Protein AF-A0A537V562-F1 (afdb_monomer)

Secondary structure (DSSP, 8-state):
------------------------EEEEEEEE-SS-EEEEEEEGGGB-SSSGGGB--SS-EEEEEEE--STTTTTPPPEEEEEEE-TTSSEEEEE-TTTTPPPEEEETT-EEE-S-SSSSTTEEE--TT--

Foldseek 3Di:
DDDDDDDDPPPPPPPDPPPPPPFDWDWFKWKDDPFAIKIKIFGCVQAQDAADVRGDQQDWGWIWMDTHPDPVRPPPDTQIWTWHADPVRQWIWTHSPVVVDHTKTAGQQWAFTAPDPVGSHRITMHHTRPD

Sequence (131 aa):
MRAIISAATLCAFVATPATAADEAMTRVFACKGDDAAMEVYIPQSVVQGLGVGNVKLDRPVIGAYTLDLTDAGKGKGLEPVRVSLSGDKKFVIVDQYTRKLPATRIPVGGGTVNFDNRFGTNAKCGAFNQE

Mean predicted aligned error: 9.48 Å

Solvent-accessible surface area (backbone atoms only — not comparable to full-atom values): 7637 Å² total; per-residue (Å²): 141,82,86,84,80,82,79,80,81,79,81,78,79,79,77,71,78,80,68,76,68,91,66,60,67,37,68,36,35,53,29,44,24,91,87,22,34,34,39,37,30,35,47,38,92,39,48,78,53,68,38,75,91,28,47,72,28,92,53,73,40,76,22,36,34,44,80,32,75,46,83,91,34,62,89,62,80,68,43,64,25,39,35,27,47,41,97,84,63,53,28,39,36,42,29,38,68,86,74,73,51,76,61,29,68,44,41,40,81,26,45,72,37,54,72,40,98,89,50,35,42,72,14,42,29,48,35,37,41,74,125

pLDDT: mean 84.22, std 16.57, range [37.19, 97.75]

Radius of gyration: 21.37 Å; Cα contacts (8 Å, |Δi|>4): 263; chains: 1; bounding box: 35×86×34 Å

Structure (mmCIF, N/CA/C/O backbone):
data_AF-A0A537V562-F1
#
_entry.id   AF-A0A537V562-F1
#
loop_
_atom_site.group_PDB
_atom_site.id
_atom_site.type_symbol
_atom_site.label_atom_id
_atom_site.label_alt_id
_atom_site.label_comp_id
_atom_site.label_asym_id
_atom_site.label_entity_id
_atom_site.label_seq_id
_atom_site.pdbx_PDB_ins_code
_atom_site.Cartn_x
_atom_site.Cartn_y
_atom_site.Cartn_z
_atom_site.occupancy
_atom_site.B_iso_or_equiv
_atom_site.auth_seq_id
_atom_site.auth_comp_id
_atom_site.auth_asym_id
_atom_site.auth_atom_id
_atom_site.pdbx_PDB_model_num
ATOM 1 N N . MET A 1 1 ? -4.331 74.708 2.315 1.00 37.19 1 MET A N 1
ATOM 2 C CA . MET A 1 1 ? -5.190 73.719 3.017 1.00 37.19 1 MET A CA 1
ATOM 3 C C . MET A 1 1 ? -5.964 72.961 1.946 1.00 37.19 1 MET A C 1
ATOM 5 O O . MET A 1 1 ? -6.571 73.638 1.141 1.00 37.19 1 MET A O 1
ATOM 9 N N . ARG A 1 2 ? -5.974 71.637 1.780 1.00 38.81 2 ARG A N 1
ATOM 10 C CA . ARG A 1 2 ? -5.462 70.456 2.496 1.00 38.81 2 ARG A CA 1
ATOM 11 C C . ARG A 1 2 ? -5.121 69.420 1.404 1.00 38.81 2 ARG A C 1
ATOM 13 O O . ARG A 1 2 ? -5.948 69.218 0.523 1.00 38.81 2 ARG A O 1
ATOM 20 N N . ALA A 1 3 ? -3.952 68.783 1.448 1.00 40.50 3 ALA A N 1
ATOM 21 C CA . ALA A 1 3 ? -3.658 67.619 0.608 1.00 40.50 3 ALA A CA 1
ATOM 22 C C . ALA A 1 3 ? -4.000 66.356 1.410 1.00 40.50 3 ALA A C 1
ATOM 24 O O . ALA A 1 3 ? -3.486 66.174 2.512 1.00 40.50 3 ALA A O 1
ATOM 25 N N . ILE A 1 4 ? -4.913 65.530 0.897 1.00 50.31 4 ILE A N 1
ATOM 26 C CA . ILE A 1 4 ? -5.283 64.247 1.503 1.00 50.31 4 ILE A CA 1
ATOM 27 C C . ILE A 1 4 ? -4.340 63.201 0.910 1.00 50.31 4 ILE A C 1
ATOM 29 O O . ILE A 1 4 ? -4.433 62.878 -0.271 1.00 50.31 4 ILE A O 1
ATOM 33 N N . ILE A 1 5 ? -3.398 62.715 1.716 1.00 47.84 5 ILE A N 1
ATOM 34 C CA . ILE A 1 5 ? -2.499 61.621 1.341 1.00 47.84 5 ILE A CA 1
ATOM 35 C C . ILE A 1 5 ? -3.197 60.320 1.742 1.00 47.84 5 ILE A C 1
ATOM 37 O O . ILE A 1 5 ? -3.257 59.976 2.921 1.00 47.84 5 ILE A O 1
ATOM 41 N N . SER A 1 6 ? -3.761 59.612 0.764 1.00 51.41 6 SER A N 1
ATOM 42 C CA . SER A 1 6 ? -4.277 58.255 0.953 1.00 51.41 6 SER A CA 1
ATOM 43 C C . SER A 1 6 ? -3.105 57.280 1.037 1.00 51.41 6 SER A C 1
ATOM 45 O O . SER A 1 6 ? -2.494 56.937 0.028 1.00 51.41 6 SER A O 1
ATOM 47 N N . ALA A 1 7 ? -2.781 56.839 2.251 1.00 52.22 7 ALA A N 1
ATOM 48 C CA . ALA A 1 7 ? -1.835 55.756 2.479 1.00 52.22 7 ALA A CA 1
ATOM 49 C C . ALA A 1 7 ? -2.495 54.421 2.096 1.00 52.22 7 ALA A C 1
ATOM 51 O O . ALA A 1 7 ? -3.339 53.902 2.823 1.00 52.22 7 ALA A O 1
ATOM 52 N N . ALA A 1 8 ? -2.133 53.876 0.935 1.00 56.44 8 ALA A N 1
ATOM 53 C CA . ALA A 1 8 ? -2.490 52.516 0.557 1.00 56.44 8 ALA A CA 1
ATOM 54 C C . ALA A 1 8 ? -1.615 51.536 1.355 1.00 56.44 8 ALA A C 1
ATOM 56 O O . ALA A 1 8 ? -0.438 51.343 1.054 1.00 56.44 8 ALA A O 1
ATOM 57 N N . THR A 1 9 ? -2.177 50.950 2.411 1.00 58.59 9 THR A N 1
ATOM 58 C CA . THR A 1 9 ? -1.536 49.885 3.188 1.00 58.59 9 THR A CA 1
ATOM 59 C C . THR A 1 9 ? -1.456 48.623 2.331 1.00 58.59 9 THR A C 1
ATOM 61 O O . THR A 1 9 ? -2.450 47.937 2.107 1.00 58.59 9 THR A O 1
ATOM 64 N N . LEU A 1 10 ? -0.261 48.333 1.820 1.00 52.28 10 LEU A N 1
ATOM 65 C CA . LEU A 1 10 ? 0.034 47.125 1.061 1.00 52.28 10 LEU A CA 1
ATOM 66 C C . LEU A 1 10 ? 0.113 45.938 2.039 1.00 52.28 10 LEU A C 1
ATOM 68 O O . LEU A 1 10 ? 1.127 45.737 2.705 1.00 52.28 10 LEU A O 1
ATOM 72 N N . CYS A 1 11 ? -0.966 45.161 2.166 1.00 49.03 11 CYS A N 1
ATOM 73 C CA . CYS A 1 11 ? -0.938 43.876 2.866 1.00 49.03 11 CYS A CA 1
ATOM 74 C C . CYS A 1 11 ? -0.094 42.883 2.058 1.00 49.03 11 CYS A C 1
ATOM 76 O O . CYS A 1 11 ? -0.594 42.199 1.166 1.00 49.03 11 CYS A O 1
ATOM 78 N N . ALA A 1 12 ? 1.200 42.808 2.363 1.00 52.75 12 ALA A N 1
ATOM 79 C CA . ALA A 1 12 ? 2.056 41.733 1.890 1.00 52.75 12 ALA A CA 1
ATOM 80 C C . ALA A 1 12 ? 1.647 40.432 2.602 1.00 52.75 12 ALA A C 1
ATOM 82 O O . ALA A 1 12 ? 2.059 40.165 3.730 1.00 52.75 12 ALA A O 1
ATOM 83 N N . PHE A 1 13 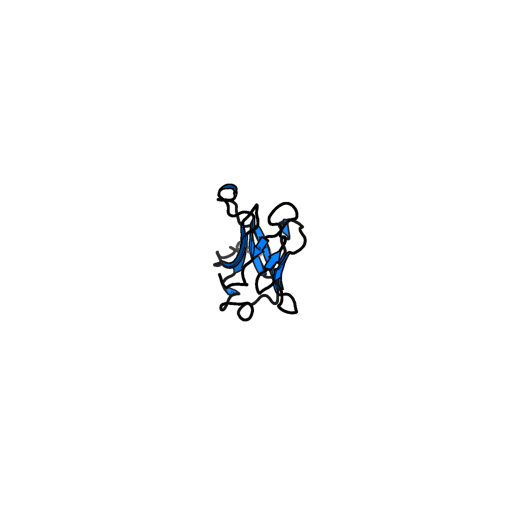? 0.809 39.626 1.948 1.00 52.72 13 PHE A N 1
ATOM 84 C CA . PHE A 1 13 ? 0.629 38.225 2.313 1.00 52.72 13 PHE A CA 1
ATOM 85 C C . PHE A 1 13 ? 1.946 37.498 2.036 1.00 52.72 13 PHE A C 1
ATOM 87 O O . PHE A 1 13 ? 2.240 37.115 0.905 1.00 52.72 13 PHE A O 1
ATOM 94 N N . VAL A 1 14 ? 2.762 37.328 3.074 1.00 51.31 14 VAL A N 1
ATOM 95 C CA . VAL A 1 14 ? 3.859 36.359 3.070 1.00 51.31 14 VAL A CA 1
ATOM 96 C C . VAL A 1 14 ? 3.239 34.965 3.034 1.00 51.31 14 VAL A C 1
ATOM 98 O O . VAL A 1 14 ? 2.891 34.390 4.061 1.00 51.31 14 VAL A O 1
ATOM 101 N N . ALA A 1 15 ? 3.049 34.440 1.825 1.00 56.44 15 ALA A N 1
ATOM 102 C CA . ALA A 1 15 ? 2.791 33.027 1.615 1.00 56.44 15 ALA A CA 1
ATOM 103 C C . ALA A 1 15 ? 4.076 32.278 1.984 1.00 56.44 15 ALA A C 1
ATOM 105 O O . ALA A 1 15 ? 5.019 32.212 1.195 1.00 56.44 15 ALA A O 1
ATOM 106 N N . THR A 1 16 ? 4.153 31.765 3.210 1.00 48.44 16 THR A N 1
ATOM 107 C CA . THR A 1 16 ? 5.189 30.795 3.544 1.00 48.44 16 THR A CA 1
ATOM 108 C C . THR A 1 16 ? 4.941 29.552 2.688 1.00 48.44 16 THR A C 1
ATOM 110 O O . THR A 1 16 ? 3.811 29.053 2.655 1.00 48.44 16 THR A O 1
ATOM 113 N N . PRO A 1 17 ? 5.946 29.042 1.954 1.00 48.91 17 PRO A N 1
ATOM 114 C CA . PRO A 1 17 ? 5.812 27.735 1.341 1.00 48.91 17 PRO A CA 1
ATOM 115 C C . PRO A 1 17 ? 5.528 26.751 2.474 1.00 48.91 17 PRO A C 1
ATOM 117 O O . PRO A 1 17 ? 6.260 26.710 3.463 1.00 48.91 17 PRO A O 1
ATOM 120 N N . ALA A 1 18 ? 4.436 25.997 2.354 1.00 45.44 18 ALA A N 1
ATOM 121 C CA . ALA A 1 18 ? 4.200 24.852 3.209 1.00 45.44 18 ALA A CA 1
ATOM 122 C C . ALA A 1 18 ? 5.320 23.858 2.901 1.00 45.44 18 ALA A C 1
ATOM 124 O O . ALA A 1 18 ? 5.231 23.075 1.958 1.00 45.44 18 ALA A O 1
ATOM 125 N N . THR A 1 19 ? 6.419 23.940 3.647 1.00 45.47 19 THR A N 1
ATOM 126 C CA . THR A 1 19 ? 7.355 22.834 3.739 1.00 45.47 19 THR A CA 1
ATOM 127 C C . THR A 1 19 ? 6.510 21.692 4.275 1.00 45.47 19 THR A C 1
ATOM 129 O O . THR A 1 19 ? 6.083 21.743 5.431 1.00 45.47 19 THR A O 1
ATOM 132 N N . ALA A 1 20 ? 6.179 20.716 3.427 1.00 50.91 20 ALA A N 1
ATOM 133 C CA . ALA A 1 20 ? 5.822 19.405 3.932 1.00 50.91 20 ALA A CA 1
ATOM 134 C C . ALA A 1 20 ? 6.969 19.062 4.879 1.00 50.91 20 ALA A C 1
ATOM 136 O O . ALA A 1 20 ? 8.112 18.955 4.437 1.00 50.91 20 ALA A O 1
ATOM 137 N N . ALA A 1 21 ? 6.709 19.095 6.187 1.00 53.59 21 ALA A N 1
ATOM 138 C CA . ALA A 1 21 ? 7.687 18.617 7.141 1.00 53.59 21 ALA A CA 1
ATOM 139 C C . ALA A 1 21 ? 8.084 17.221 6.654 1.00 53.59 21 ALA A C 1
ATOM 141 O O . ALA A 1 21 ? 7.198 16.490 6.204 1.00 53.59 21 ALA A O 1
ATOM 142 N N . ASP A 1 22 ? 9.377 16.887 6.676 1.00 67.69 22 ASP A N 1
ATOM 143 C CA . ASP A 1 22 ? 9.839 15.515 6.456 1.00 67.69 22 ASP A CA 1
ATOM 144 C C . ASP A 1 22 ? 9.212 14.648 7.555 1.00 67.69 22 ASP A C 1
ATOM 146 O O . ASP A 1 22 ? 9.758 14.455 8.642 1.00 67.69 22 ASP A O 1
ATOM 150 N N . GLU A 1 23 ? 7.972 14.236 7.319 1.00 85.69 23 GLU A N 1
ATOM 151 C CA . GLU A 1 2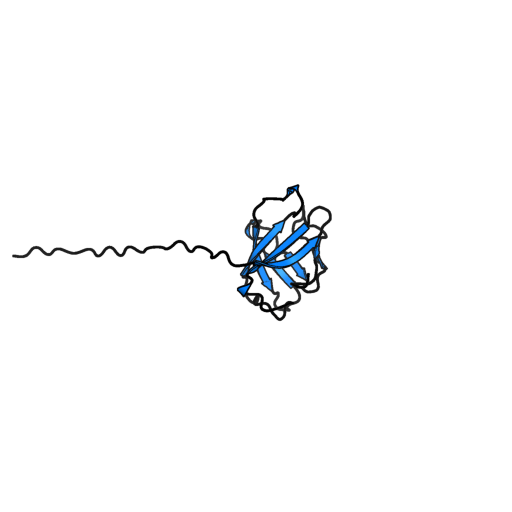3 ? 7.198 13.431 8.230 1.00 85.69 23 GLU A CA 1
ATOM 152 C C . GLU A 1 23 ? 7.726 12.010 8.105 1.00 85.69 23 GLU A C 1
ATOM 154 O O . GLU A 1 23 ? 7.821 11.457 7.008 1.00 85.69 23 GLU A O 1
ATOM 159 N N . ALA A 1 24 ? 8.107 11.423 9.239 1.00 91.06 24 ALA A N 1
ATOM 160 C CA . ALA A 1 24 ? 8.562 10.046 9.266 1.00 91.06 24 ALA A CA 1
ATOM 161 C C . ALA A 1 24 ? 7.477 9.132 8.682 1.00 91.06 24 ALA A C 1
ATOM 163 O O . ALA A 1 24 ? 6.297 9.253 9.017 1.00 91.06 24 ALA A O 1
ATOM 164 N N . MET A 1 25 ? 7.888 8.210 7.818 1.00 93.75 25 MET A N 1
ATOM 165 C CA . MET A 1 25 ? 6.992 7.283 7.142 1.00 93.75 25 MET A CA 1
ATOM 166 C C . MET A 1 25 ? 7.168 5.878 7.712 1.00 93.75 25 MET A C 1
ATOM 168 O O . MET A 1 25 ? 8.287 5.394 7.867 1.00 93.75 25 MET A O 1
ATOM 172 N N . THR A 1 26 ? 6.056 5.199 7.964 1.00 94.88 26 THR A N 1
ATOM 173 C CA . THR A 1 26 ? 6.026 3.801 8.391 1.00 94.88 26 THR A CA 1
ATOM 174 C C . THR A 1 26 ? 5.671 2.922 7.203 1.00 94.88 26 THR A C 1
ATOM 176 O O . THR A 1 26 ? 4.642 3.136 6.555 1.00 94.88 26 THR A O 1
ATOM 179 N N . ARG A 1 27 ? 6.492 1.903 6.932 1.00 95.50 27 ARG A N 1
ATOM 180 C CA . ARG A 1 27 ? 6.148 0.848 5.975 1.00 95.50 27 ARG A CA 1
ATOM 181 C C . ARG A 1 27 ? 5.010 0.006 6.542 1.00 95.50 27 ARG A C 1
ATOM 183 O O . ARG A 1 27 ? 5.147 -0.573 7.612 1.00 95.50 27 ARG A O 1
ATOM 190 N N . VAL A 1 28 ? 3.906 -0.089 5.814 1.00 96.25 28 VAL A N 1
ATOM 191 C CA . VAL A 1 28 ? 2.715 -0.842 6.240 1.00 96.25 28 VAL A CA 1
ATOM 192 C C . VAL A 1 28 ? 2.417 -2.063 5.387 1.00 96.25 28 VAL A C 1
ATOM 194 O O . VAL A 1 28 ? 1.663 -2.927 5.827 1.00 96.25 28 VAL A O 1
ATOM 197 N N . PHE A 1 29 ? 3.033 -2.166 4.212 1.00 96.31 29 PHE A N 1
ATOM 198 C CA . PHE A 1 29 ? 3.078 -3.399 3.437 1.00 96.31 29 PHE A CA 1
ATOM 199 C C . PHE A 1 29 ? 4.454 -3.570 2.818 1.00 96.31 29 PHE A C 1
ATOM 201 O O . PHE A 1 29 ? 5.009 -2.604 2.288 1.00 96.31 29 PHE A O 1
ATOM 208 N N . ALA A 1 30 ? 4.937 -4.807 2.818 1.00 95.00 30 ALA A N 1
ATOM 209 C CA . ALA A 1 30 ? 5.892 -5.294 1.844 1.00 95.00 30 ALA A CA 1
ATOM 210 C C . ALA A 1 30 ? 5.201 -6.360 0.985 1.00 95.00 30 ALA A C 1
ATOM 212 O O . ALA A 1 30 ? 4.441 -7.202 1.471 1.00 95.00 30 ALA A O 1
ATOM 213 N N . CYS A 1 31 ? 5.420 -6.275 -0.320 1.00 94.31 31 CYS A N 1
ATOM 214 C CA . CYS A 1 31 ? 4.828 -7.147 -1.314 1.00 94.31 31 CYS A CA 1
ATOM 215 C C . CYS A 1 31 ? 5.901 -7.621 -2.289 1.00 94.31 31 CYS A C 1
ATOM 217 O O . CYS A 1 31 ? 6.761 -6.847 -2.710 1.00 94.31 31 CYS A O 1
ATOM 219 N N . LYS A 1 32 ? 5.819 -8.884 -2.703 1.00 93.12 32 LYS A N 1
ATOM 220 C CA . LYS A 1 32 ? 6.739 -9.469 -3.681 1.00 93.12 32 LYS A CA 1
ATOM 221 C C . LYS A 1 32 ? 5.967 -10.127 -4.817 1.00 93.12 32 LYS A C 1
ATOM 223 O O . LYS A 1 32 ? 5.216 -11.074 -4.583 1.00 93.12 32 LYS A O 1
ATOM 228 N N . GLY A 1 33 ? 6.137 -9.601 -6.024 1.00 89.12 33 GLY A N 1
ATOM 229 C CA . GLY A 1 33 ? 5.773 -10.261 -7.276 1.00 89.12 33 GLY A CA 1
ATOM 230 C C . GLY A 1 33 ? 7.000 -10.886 -7.940 1.00 89.12 33 GLY A C 1
ATOM 231 O O . GLY A 1 33 ? 8.113 -10.792 -7.416 1.00 89.12 33 GLY A O 1
ATOM 232 N N . ASP A 1 34 ? 6.790 -11.510 -9.094 1.00 86.75 34 ASP A N 1
ATOM 233 C CA . ASP A 1 34 ? 7.864 -12.176 -9.841 1.00 86.75 34 ASP A CA 1
ATOM 234 C C . ASP A 1 34 ? 8.850 -11.160 -10.447 1.00 86.75 34 ASP A C 1
ATOM 236 O O . ASP A 1 34 ? 10.060 -11.368 -10.397 1.00 86.75 34 ASP A O 1
ATOM 240 N N . ASP A 1 35 ? 8.333 -10.022 -10.923 1.00 82.56 35 ASP A N 1
ATOM 241 C CA . ASP A 1 35 ? 9.117 -8.998 -11.631 1.00 82.56 35 ASP A CA 1
ATOM 242 C C . ASP A 1 35 ? 9.468 -7.771 -10.775 1.00 82.56 35 ASP A C 1
ATOM 244 O O . ASP A 1 35 ? 10.227 -6.907 -11.209 1.00 82.56 35 ASP A O 1
ATOM 248 N N . ALA A 1 36 ? 8.877 -7.640 -9.583 1.00 85.56 36 ALA A N 1
ATOM 249 C CA . ALA A 1 36 ? 9.049 -6.461 -8.740 1.00 85.56 36 ALA A CA 1
ATOM 250 C C . ALA A 1 36 ? 8.755 -6.751 -7.263 1.00 85.56 36 ALA A C 1
ATOM 252 O O . ALA A 1 36 ? 7.880 -7.549 -6.918 1.00 85.56 36 ALA A O 1
ATOM 253 N N . ALA A 1 37 ? 9.451 -6.031 -6.388 1.00 89.88 37 ALA A N 1
ATOM 254 C CA . ALA A 1 37 ? 9.058 -5.858 -4.995 1.00 89.88 37 ALA A CA 1
ATOM 255 C C . ALA A 1 37 ? 8.461 -4.459 -4.802 1.00 89.88 37 ALA A C 1
ATOM 257 O O . ALA A 1 37 ? 8.935 -3.491 -5.401 1.00 89.88 37 ALA A O 1
ATOM 258 N N . MET A 1 38 ? 7.413 -4.374 -3.988 1.00 92.00 38 MET A N 1
ATOM 259 C CA . MET A 1 38 ? 6.648 -3.157 -3.745 1.00 92.00 38 MET A CA 1
ATOM 260 C C . MET A 1 38 ? 6.451 -2.968 -2.253 1.00 92.00 38 MET A C 1
ATOM 262 O O . MET A 1 38 ? 6.200 -3.923 -1.522 1.00 92.00 38 MET A O 1
ATOM 266 N N . GLU A 1 39 ? 6.490 -1.726 -1.811 1.00 94.44 39 GLU A N 1
ATOM 267 C CA . GLU A 1 39 ? 6.187 -1.345 -0.445 1.00 94.44 39 GLU A CA 1
ATOM 268 C C . GLU A 1 39 ? 5.217 -0.171 -0.443 1.00 94.44 39 GLU A C 1
ATOM 270 O O . GLU A 1 39 ? 5.204 0.679 -1.338 1.00 94.44 39 GLU A O 1
ATOM 275 N N . VAL A 1 40 ? 4.391 -0.134 0.596 1.00 95.81 40 VAL A N 1
ATOM 276 C CA . VAL A 1 40 ? 3.477 0.974 0.856 1.00 95.81 40 VAL A CA 1
ATOM 277 C C . VAL A 1 40 ? 3.855 1.582 2.189 1.00 95.81 40 VAL A C 1
ATOM 279 O O . VAL A 1 40 ? 4.014 0.877 3.186 1.00 95.81 40 VAL A O 1
ATOM 282 N N . TYR A 1 41 ? 3.945 2.899 2.198 1.00 96.25 41 TYR A N 1
ATOM 283 C CA . TYR A 1 41 ? 4.318 3.709 3.337 1.00 96.25 41 TYR A CA 1
ATOM 284 C C . TYR A 1 41 ? 3.201 4.697 3.652 1.00 96.25 41 TYR A C 1
ATOM 286 O O . TYR A 1 41 ? 2.612 5.288 2.745 1.00 96.25 41 TYR A O 1
ATOM 294 N N . ILE A 1 42 ? 2.932 4.917 4.935 1.00 96.69 42 ILE A N 1
ATOM 295 C CA . ILE A 1 42 ? 2.016 5.965 5.402 1.00 96.69 42 ILE A CA 1
ATOM 296 C C . ILE A 1 42 ? 2.687 6.808 6.487 1.00 96.69 42 ILE A C 1
ATOM 298 O O . ILE A 1 42 ? 3.651 6.339 7.096 1.00 96.69 42 ILE A O 1
ATOM 302 N N . PRO A 1 43 ? 2.189 8.023 6.757 1.00 95.81 43 PRO A N 1
ATOM 303 C CA . PRO A 1 43 ? 2.774 8.864 7.787 1.00 95.81 43 PRO A CA 1
ATOM 304 C C . PRO A 1 43 ? 2.734 8.204 9.168 1.00 95.81 43 PRO A C 1
ATOM 306 O O . PRO A 1 43 ? 1.714 7.650 9.585 1.00 95.81 43 PRO A O 1
ATOM 309 N N . GLN A 1 44 ? 3.836 8.267 9.910 1.00 94.19 44 GLN A N 1
ATOM 310 C CA . GLN A 1 44 ? 3.934 7.644 11.229 1.00 94.19 44 GLN A CA 1
ATOM 311 C C . GLN A 1 44 ? 2.907 8.232 12.207 1.00 94.19 44 GLN A C 1
ATOM 313 O O . GLN A 1 44 ? 2.407 7.514 13.069 1.00 94.19 44 GLN A O 1
ATOM 318 N N . SER A 1 45 ? 2.517 9.503 12.050 1.00 93.44 45 SER A N 1
ATOM 319 C CA . SER A 1 45 ? 1.508 10.153 12.903 1.00 93.44 45 SER A CA 1
ATOM 320 C C . SER A 1 45 ? 0.132 9.474 12.875 1.00 93.44 45 SER A C 1
ATOM 322 O O . SER A 1 45 ? -0.653 9.626 13.818 1.00 93.44 45 SER A O 1
ATOM 324 N N . VAL A 1 46 ? -0.168 8.702 11.822 1.00 95.00 46 VAL A N 1
ATOM 325 C CA . VAL A 1 46 ? -1.431 7.965 11.704 1.00 95.00 46 VAL A CA 1
ATOM 326 C C . VAL A 1 46 ? -1.341 6.531 12.223 1.00 95.00 46 VAL A C 1
ATOM 328 O O . VAL A 1 46 ? -2.383 5.889 12.361 1.00 95.00 46 VAL A O 1
ATOM 331 N N . VAL A 1 47 ? -0.141 6.049 12.568 1.00 94.06 47 VAL A N 1
ATOM 332 C CA . VAL A 1 47 ? 0.130 4.713 13.117 1.00 94.06 47 VAL A CA 1
ATOM 333 C C . VAL A 1 47 ? 0.403 4.817 14.619 1.00 94.06 47 VAL A C 1
ATOM 335 O O . VAL A 1 47 ? 1.404 5.374 15.051 1.00 94.06 47 VAL A O 1
ATOM 338 N N . GLN A 1 48 ? -0.479 4.247 15.436 1.00 91.19 48 GLN A N 1
ATOM 339 C CA . GLN A 1 48 ? -0.364 4.237 16.904 1.00 91.19 48 GLN A CA 1
ATOM 340 C C . GLN A 1 48 ? 0.128 2.889 17.457 1.00 91.19 48 GLN A C 1
ATOM 342 O O . GLN A 1 48 ? 0.336 2.753 18.659 1.00 91.19 48 GLN A O 1
ATOM 347 N N . GLY A 1 49 ? 0.292 1.883 16.598 1.00 89.31 49 GLY A N 1
ATOM 348 C CA . GLY A 1 49 ? 0.684 0.527 16.970 1.00 89.31 49 GLY A CA 1
ATOM 349 C C . GLY A 1 49 ? 0.541 -0.447 15.801 1.00 89.31 49 GLY A C 1
ATOM 350 O O . GLY A 1 49 ? 0.248 -0.044 14.675 1.00 89.31 49 GLY A O 1
ATOM 351 N N . LEU A 1 50 ? 0.736 -1.738 16.072 1.00 89.31 50 LEU A N 1
ATOM 352 C CA . LEU A 1 50 ? 0.658 -2.792 15.055 1.00 89.31 50 LEU A CA 1
ATOM 353 C C . LEU A 1 50 ? -0.790 -3.118 14.673 1.00 89.31 50 LEU A C 1
ATOM 355 O O . LEU A 1 50 ? -1.701 -3.063 15.503 1.00 89.31 50 LEU A O 1
ATOM 359 N N . GLY A 1 51 ? -0.988 -3.525 13.420 1.00 88.75 51 GLY A N 1
ATOM 360 C CA . GLY A 1 51 ? -2.292 -3.929 12.899 1.00 88.75 51 GLY A CA 1
ATOM 361 C C . GLY A 1 51 ? -3.291 -2.783 12.683 1.00 88.75 51 GLY A C 1
ATOM 362 O O . GLY A 1 51 ? -3.131 -1.648 13.130 1.00 88.75 51 GLY A O 1
ATOM 363 N N . VAL A 1 52 ? -4.375 -3.100 11.972 1.00 90.75 52 VAL A N 1
ATOM 364 C CA . VAL A 1 52 ? -5.330 -2.102 11.458 1.00 90.75 52 VAL A CA 1
ATOM 365 C C . VAL A 1 52 ? -6.177 -1.419 12.540 1.00 90.75 52 VAL A C 1
ATOM 367 O O . VAL A 1 52 ? -6.732 -0.348 12.318 1.00 90.75 52 VAL A O 1
ATOM 370 N N . GLY A 1 53 ? -6.289 -2.017 13.730 1.00 91.06 53 GLY A N 1
ATOM 371 C CA . GLY A 1 53 ? -6.999 -1.402 14.857 1.00 91.06 53 GLY A CA 1
ATOM 372 C C . GLY A 1 53 ? -6.303 -0.150 15.400 1.00 91.06 53 GLY A C 1
ATOM 373 O O . GLY A 1 53 ? -6.952 0.676 16.034 1.00 91.06 53 GLY A O 1
ATOM 374 N N . ASN A 1 54 ? -5.008 0.006 15.111 1.00 92.44 54 ASN A N 1
ATOM 375 C CA . ASN A 1 54 ? -4.155 1.065 15.638 1.00 92.44 54 ASN A CA 1
ATOM 376 C C . ASN A 1 54 ? -3.761 2.096 14.566 1.00 92.44 54 ASN A C 1
ATOM 378 O O . ASN A 1 54 ? -2.729 2.752 14.697 1.00 92.44 54 ASN A O 1
ATOM 382 N N . VAL A 1 55 ? -4.560 2.251 13.503 1.00 94.31 55 VAL A N 1
ATOM 383 C CA . VAL A 1 55 ? -4.293 3.216 12.424 1.00 94.31 55 VAL A CA 1
ATOM 384 C C . VAL A 1 55 ? -5.487 4.138 12.152 1.00 94.31 55 VAL A C 1
ATOM 386 O O . VAL A 1 55 ? -6.643 3.713 12.189 1.00 94.31 55 VAL A O 1
ATOM 389 N N . LYS A 1 56 ? -5.214 5.415 11.859 1.00 95.19 56 LYS A N 1
ATOM 390 C CA . LYS A 1 56 ? -6.209 6.428 11.464 1.00 95.19 56 LYS A CA 1
ATOM 391 C C . LYS A 1 56 ? -6.261 6.567 9.937 1.00 95.19 56 LYS A C 1
ATOM 393 O O . LYS A 1 56 ? -5.577 7.409 9.366 1.00 95.19 56 LYS A O 1
ATOM 398 N N . LEU A 1 57 ? -7.054 5.709 9.291 1.00 95.25 57 LEU A N 1
ATOM 399 C CA . LEU A 1 57 ? -7.257 5.665 7.829 1.00 95.25 57 LEU A CA 1
ATOM 400 C C . LEU A 1 57 ? -8.746 5.719 7.430 1.00 95.25 57 LEU A C 1
ATOM 402 O O . LEU A 1 57 ? -9.127 5.263 6.352 1.00 95.25 57 LEU A O 1
ATOM 406 N N . ASP A 1 58 ? -9.597 6.258 8.306 1.00 91.75 58 ASP A N 1
ATOM 407 C CA . ASP A 1 58 ? -11.020 6.529 8.045 1.00 91.75 58 ASP A CA 1
ATOM 408 C C . ASP A 1 58 ? -11.224 7.551 6.917 1.00 91.75 58 ASP A C 1
ATOM 410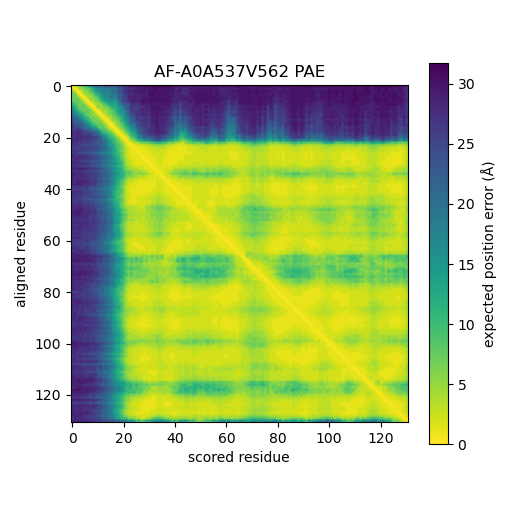 O O . ASP A 1 58 ? -12.251 7.550 6.238 1.00 91.75 58 ASP A O 1
ATOM 414 N N . ARG A 1 59 ? -10.213 8.394 6.686 1.00 92.88 59 ARG A N 1
ATOM 415 C CA . ARG A 1 59 ? -10.101 9.273 5.524 1.00 92.88 59 ARG A CA 1
ATOM 416 C C . ARG A 1 59 ? -8.793 8.999 4.780 1.00 92.88 59 ARG A C 1
ATOM 418 O O . ARG A 1 59 ? -7.823 8.578 5.411 1.00 92.88 59 ARG A O 1
ATOM 425 N N . PRO A 1 60 ? -8.740 9.256 3.460 1.00 96.31 60 PRO A N 1
ATOM 426 C CA . PRO A 1 60 ? -7.509 9.109 2.702 1.00 96.31 60 PRO A CA 1
ATOM 427 C C . PRO A 1 60 ? -6.386 9.993 3.246 1.00 96.31 60 PRO A C 1
ATOM 429 O O . PRO A 1 60 ? -6.572 11.198 3.422 1.00 96.31 60 PRO A O 1
ATOM 432 N N . VAL A 1 61 ? -5.219 9.392 3.454 1.00 96.75 61 VAL A N 1
ATOM 433 C CA . VAL A 1 61 ? -3.971 10.082 3.799 1.00 96.75 61 VAL A CA 1
ATOM 434 C C . VAL A 1 61 ? -3.003 9.994 2.627 1.00 96.75 61 VAL A C 1
ATOM 436 O O . VAL A 1 61 ? -3.080 9.058 1.827 1.00 96.75 61 VAL A O 1
ATOM 439 N N . ILE A 1 62 ? -2.097 10.963 2.512 1.00 96.62 62 ILE A N 1
ATOM 440 C CA . ILE A 1 62 ? -1.030 10.896 1.513 1.00 96.62 62 ILE A CA 1
ATOM 441 C C . ILE A 1 62 ? 0.073 9.992 2.056 1.00 96.62 62 ILE A C 1
ATOM 443 O O . ILE A 1 62 ? 0.698 10.295 3.066 1.00 96.62 62 ILE A O 1
ATOM 447 N N . GLY A 1 63 ? 0.248 8.856 1.391 1.00 96.12 63 GLY A N 1
ATOM 448 C CA . GLY A 1 63 ? 1.324 7.906 1.614 1.00 96.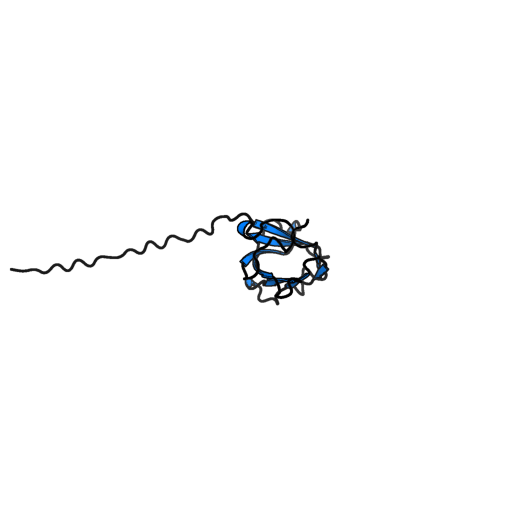12 63 GLY A CA 1
ATOM 449 C C . GLY A 1 63 ? 2.351 7.946 0.487 1.00 96.12 63 GLY A C 1
ATOM 450 O O . GLY A 1 63 ? 2.280 8.775 -0.424 1.00 96.12 63 GLY A O 1
ATOM 451 N N . ALA A 1 64 ? 3.269 6.989 0.525 1.00 94.88 64 ALA A N 1
ATOM 452 C CA . ALA A 1 64 ? 4.234 6.752 -0.534 1.00 94.88 64 ALA A CA 1
ATOM 453 C C . ALA A 1 64 ? 4.225 5.278 -0.958 1.00 94.88 64 ALA A C 1
ATOM 455 O O . ALA A 1 64 ? 3.918 4.387 -0.167 1.00 94.88 64 ALA A O 1
ATOM 456 N N . TYR A 1 65 ? 4.545 5.030 -2.219 1.00 92.56 65 TYR A N 1
ATOM 457 C CA . TYR A 1 65 ? 4.539 3.714 -2.839 1.00 92.56 65 TYR A CA 1
ATOM 458 C C . TYR A 1 65 ? 5.822 3.505 -3.637 1.00 92.56 65 TYR A C 1
ATOM 460 O O . TYR A 1 65 ? 6.269 4.403 -4.357 1.00 92.56 65 TYR A O 1
ATOM 468 N N . THR A 1 66 ? 6.399 2.312 -3.523 1.00 89.19 66 THR A N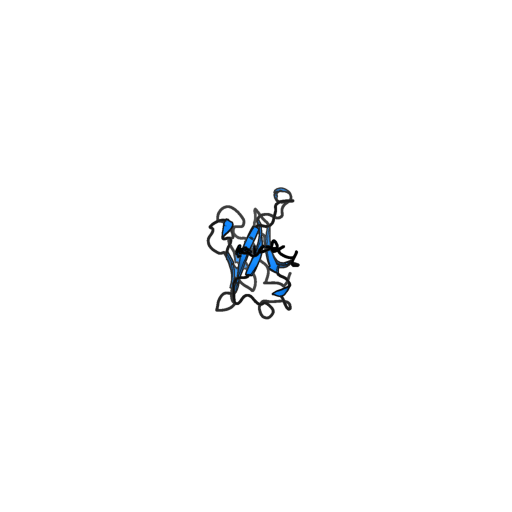 1
ATOM 469 C CA . THR A 1 66 ? 7.495 1.872 -4.386 1.00 89.19 66 THR A CA 1
ATOM 470 C C . THR A 1 66 ? 6.988 0.874 -5.402 1.00 89.19 66 THR A C 1
ATOM 472 O O . THR A 1 66 ? 6.326 -0.108 -5.065 1.00 89.19 66 THR A O 1
ATOM 475 N N . LEU A 1 67 ? 7.354 1.104 -6.658 1.00 81.25 67 LEU A N 1
ATOM 476 C CA . LEU A 1 67 ? 7.292 0.080 -7.683 1.00 81.25 67 LEU A CA 1
ATOM 477 C C . LEU A 1 67 ? 8.721 -0.316 -8.026 1.00 81.25 67 LEU A C 1
ATOM 479 O O . LEU A 1 67 ? 9.452 0.515 -8.562 1.00 81.25 67 LEU A O 1
ATOM 483 N N . ASP A 1 68 ? 9.055 -1.577 -7.751 1.00 81.06 68 ASP A N 1
ATOM 484 C CA . ASP A 1 68 ? 10.351 -2.199 -8.019 1.00 81.06 68 ASP A CA 1
ATOM 485 C C . ASP A 1 68 ? 11.495 -1.715 -7.101 1.00 81.06 68 ASP A C 1
ATOM 487 O O . ASP A 1 68 ? 12.148 -0.703 -7.340 1.00 81.06 68 ASP A O 1
ATOM 491 N N . LEU A 1 69 ? 11.749 -2.489 -6.039 1.00 80.00 69 LEU A N 1
ATOM 492 C CA . LEU A 1 69 ? 12.872 -2.314 -5.105 1.00 80.00 69 LEU A CA 1
ATOM 493 C C . LEU A 1 69 ? 14.165 -3.035 -5.528 1.00 80.00 69 LEU A C 1
ATOM 495 O O . LEU A 1 69 ? 15.088 -3.154 -4.720 1.00 80.00 69 LEU A O 1
ATOM 499 N N . THR A 1 70 ? 14.247 -3.566 -6.749 1.00 79.06 70 THR A N 1
ATOM 500 C CA . THR A 1 70 ? 15.487 -4.185 -7.239 1.00 79.06 70 THR A CA 1
ATOM 501 C C . THR A 1 70 ? 16.569 -3.132 -7.500 1.00 79.06 70 THR A C 1
ATOM 503 O O . THR A 1 70 ? 16.318 -1.923 -7.488 1.00 79.06 70 THR A O 1
ATOM 506 N N . ASP A 1 71 ? 17.791 -3.579 -7.801 1.00 79.88 71 ASP A N 1
ATOM 507 C CA . ASP A 1 71 ? 18.887 -2.678 -8.175 1.00 79.88 71 ASP A CA 1
ATOM 508 C C . ASP A 1 71 ? 18.534 -1.768 -9.368 1.00 79.88 71 ASP A C 1
ATOM 510 O O . ASP A 1 71 ? 19.019 -0.639 -9.436 1.00 79.88 71 ASP A O 1
ATOM 514 N N . ALA A 1 72 ? 17.641 -2.203 -10.267 1.00 79.00 72 ALA A N 1
ATOM 515 C CA . ALA A 1 72 ? 17.164 -1.399 -11.396 1.00 79.00 72 ALA A CA 1
ATOM 516 C C . ALA A 1 72 ? 16.251 -0.226 -10.973 1.00 79.00 72 ALA A C 1
ATOM 518 O O . ALA A 1 72 ? 16.139 0.778 -11.688 1.00 79.00 72 ALA A O 1
ATOM 519 N N . GLY A 1 73 ? 15.591 -0.342 -9.818 1.00 77.06 73 GLY A N 1
ATOM 520 C CA . GLY A 1 73 ? 14.750 0.693 -9.219 1.00 77.06 73 GLY A CA 1
ATOM 521 C C . GLY A 1 73 ? 15.486 1.604 -8.233 1.00 77.06 73 GLY A C 1
ATOM 522 O O . GLY A 1 73 ? 14.952 2.645 -7.840 1.00 77.06 73 GLY A O 1
ATOM 523 N N . LYS A 1 74 ? 16.722 1.261 -7.850 1.00 80.19 74 LYS A N 1
ATOM 524 C CA . LYS A 1 74 ? 17.488 1.991 -6.836 1.00 80.19 74 LYS A CA 1
ATOM 525 C C . LYS A 1 74 ? 17.682 3.464 -7.214 1.00 80.19 74 LYS A C 1
ATOM 527 O O . LYS A 1 74 ? 18.107 3.797 -8.316 1.00 80.19 74 LYS A O 1
ATOM 532 N N . GLY A 1 75 ? 17.395 4.355 -6.264 1.00 80.75 75 GLY A N 1
ATOM 533 C CA . GLY A 1 75 ? 17.523 5.806 -6.436 1.00 80.75 75 GLY A CA 1
ATOM 534 C C . GLY A 1 75 ? 16.323 6.484 -7.106 1.00 80.75 75 GLY A C 1
ATOM 535 O O . GLY A 1 75 ? 16.315 7.710 -7.208 1.00 80.75 75 GLY A O 1
ATOM 536 N N . LYS A 1 76 ? 15.295 5.734 -7.528 1.00 82.19 76 LYS A N 1
ATOM 537 C CA . LYS A 1 76 ? 14.025 6.329 -7.962 1.00 82.19 76 LYS A CA 1
ATOM 538 C C . LYS A 1 76 ? 13.255 6.873 -6.759 1.00 82.19 76 LYS A C 1
ATOM 540 O O . LYS A 1 76 ? 13.241 6.268 -5.689 1.00 82.19 76 LYS A O 1
ATOM 545 N N . GLY A 1 77 ? 12.615 8.026 -6.948 1.00 82.69 77 GLY A N 1
ATOM 546 C CA . GLY A 1 77 ? 11.738 8.614 -5.938 1.00 82.69 77 GLY A CA 1
ATOM 547 C C . GLY A 1 77 ? 10.491 7.760 -5.705 1.00 82.69 77 GLY A C 1
ATOM 548 O O . GLY A 1 77 ? 10.006 7.103 -6.626 1.00 82.69 77 GLY A O 1
ATOM 549 N N . LEU A 1 78 ? 9.972 7.794 -4.477 1.00 89.06 78 LEU A N 1
ATOM 550 C CA . LEU A 1 78 ? 8.710 7.140 -4.134 1.00 89.06 78 LEU A CA 1
ATOM 551 C C . LEU A 1 78 ? 7.541 7.886 -4.785 1.00 89.06 78 LEU A C 1
ATOM 553 O O . LEU A 1 78 ? 7.544 9.116 -4.872 1.00 89.06 78 LEU A O 1
ATOM 557 N N . GLU A 1 79 ? 6.520 7.150 -5.205 1.00 90.38 79 GLU A N 1
ATOM 558 C CA . GLU A 1 79 ? 5.332 7.743 -5.808 1.00 90.38 79 GLU A CA 1
ATOM 559 C C . GLU A 1 79 ? 4.292 8.078 -4.732 1.00 90.38 79 GLU A C 1
ATOM 561 O O . GLU A 1 79 ? 4.031 7.249 -3.856 1.00 90.38 79 GLU A O 1
ATOM 566 N N . PRO A 1 80 ? 3.662 9.266 -4.772 1.00 94.06 80 PRO A N 1
ATOM 567 C CA . PRO A 1 80 ? 2.631 9.604 -3.807 1.00 94.06 80 PRO A CA 1
ATOM 568 C C . PRO A 1 80 ? 1.349 8.822 -4.106 1.00 94.06 80 PRO A C 1
ATOM 570 O O . PRO A 1 80 ? 0.902 8.732 -5.253 1.00 94.06 80 PRO A O 1
ATOM 573 N N . VAL A 1 81 ? 0.731 8.295 -3.052 1.00 96.00 81 VAL A N 1
ATOM 574 C CA . VAL A 1 81 ? -0.520 7.530 -3.129 1.00 96.00 81 VAL A CA 1
ATOM 575 C C . VAL A 1 81 ? -1.512 8.020 -2.090 1.00 96.00 81 VAL A C 1
ATOM 577 O O . VAL A 1 81 ? -1.132 8.561 -1.054 1.00 96.00 81 VAL A O 1
ATOM 580 N N . ARG A 1 82 ? -2.803 7.817 -2.345 1.00 97.44 82 ARG A N 1
ATOM 581 C CA . ARG A 1 82 ? -3.837 7.991 -1.321 1.00 97.44 82 ARG A CA 1
ATOM 582 C C . ARG A 1 82 ? -4.111 6.647 -0.671 1.00 97.44 82 ARG A C 1
ATOM 584 O O . ARG A 1 82 ? -4.491 5.700 -1.356 1.00 97.44 82 ARG A O 1
ATOM 591 N N . VAL A 1 83 ? -3.936 6.578 0.643 1.00 97.75 83 VAL A N 1
ATOM 592 C CA . VAL A 1 83 ? -4.152 5.356 1.420 1.00 97.75 83 VAL A CA 1
ATOM 593 C C . VAL A 1 83 ? -5.350 5.543 2.335 1.00 97.75 83 VAL A C 1
ATOM 595 O O . VAL A 1 83 ? -5.438 6.531 3.057 1.00 97.75 83 VAL A O 1
ATOM 598 N N . SER A 1 84 ? -6.288 4.604 2.294 1.00 97.56 84 SER A N 1
ATOM 599 C CA . SER A 1 84 ? -7.472 4.596 3.161 1.00 97.56 84 SER A CA 1
ATOM 600 C C . SER A 1 84 ? -7.869 3.171 3.519 1.00 97.56 84 SER A C 1
ATOM 602 O O . SER A 1 84 ? -7.380 2.211 2.924 1.00 97.56 84 SER A O 1
ATOM 604 N N . LEU A 1 85 ? -8.756 3.022 4.495 1.00 97.25 85 LEU A N 1
ATOM 605 C CA . LEU A 1 85 ? -9.317 1.736 4.876 1.00 97.25 85 LEU A CA 1
ATOM 606 C C . LEU A 1 85 ? -10.721 1.566 4.280 1.00 97.25 85 LEU A C 1
ATOM 608 O O . LEU A 1 85 ? -11.510 2.509 4.246 1.00 97.25 85 LEU A O 1
ATOM 612 N N . SER A 1 86 ? -11.057 0.361 3.819 1.00 96.56 86 SER A N 1
ATOM 613 C CA . SER A 1 86 ? -12.428 0.051 3.407 1.00 96.56 86 SER A CA 1
ATOM 614 C C . SER A 1 86 ? -13.398 0.161 4.590 1.00 96.56 86 SER A C 1
ATOM 616 O O . SER A 1 86 ? -13.020 -0.050 5.742 1.00 96.56 86 SER A O 1
ATOM 618 N N . GLY A 1 87 ? -14.678 0.446 4.319 1.00 94.62 87 GLY A N 1
ATOM 619 C CA . GLY A 1 87 ? -15.688 0.607 5.377 1.00 94.62 87 GLY A CA 1
ATOM 620 C C . GLY A 1 87 ? -15.863 -0.630 6.271 1.00 94.62 87 GLY A C 1
ATOM 621 O O . GLY A 1 87 ? -16.152 -0.501 7.455 1.00 94.62 87 GLY A O 1
ATOM 622 N N . ASP A 1 88 ? -15.620 -1.826 5.728 1.00 94.50 88 ASP A N 1
ATOM 623 C CA . ASP A 1 88 ? -15.630 -3.102 6.458 1.00 94.50 88 ASP A CA 1
ATOM 624 C C . ASP A 1 88 ? -14.277 -3.466 7.100 1.00 94.50 88 ASP A C 1
ATOM 626 O O . ASP A 1 88 ? -14.153 -4.525 7.714 1.00 94.50 88 ASP A O 1
ATOM 630 N N . LYS A 1 89 ? -13.261 -2.607 6.948 1.00 94.62 89 LYS A N 1
ATOM 631 C CA . LYS A 1 89 ? -11.890 -2.771 7.452 1.00 94.62 89 LYS A CA 1
ATOM 632 C C . LYS A 1 89 ? -11.148 -4.013 6.956 1.00 94.62 89 LYS A C 1
ATOM 634 O O . LYS A 1 89 ? -10.125 -4.378 7.530 1.00 94.62 89 LYS A O 1
ATOM 639 N N . LYS A 1 90 ? -11.629 -4.662 5.892 1.00 96.25 90 LYS A N 1
ATOM 640 C CA . LYS A 1 90 ? -10.986 -5.859 5.325 1.00 96.25 90 LYS A CA 1
ATOM 641 C C . LYS A 1 90 ? -9.852 -5.533 4.362 1.00 96.25 90 LYS A C 1
ATOM 643 O O . LYS A 1 90 ? -8.973 -6.369 4.167 1.00 96.25 90 LYS A O 1
ATOM 648 N N . PHE A 1 91 ? -9.866 -4.338 3.773 1.00 97.50 91 PHE A N 1
ATOM 649 C CA . PHE A 1 91 ? -8.906 -3.929 2.757 1.00 97.50 91 PHE A CA 1
ATOM 650 C C . PHE A 1 91 ? -8.313 -2.565 3.067 1.00 97.50 91 PHE A C 1
ATOM 652 O O . PHE A 1 91 ? -9.042 -1.622 3.370 1.00 97.50 91 PHE A O 1
ATOM 659 N N . VAL A 1 92 ? -7.006 -2.440 2.875 1.00 97.38 92 VAL A N 1
ATOM 660 C CA . VAL A 1 92 ? -6.374 -1.142 2.656 1.00 97.38 92 VAL A CA 1
ATOM 661 C C . VAL A 1 92 ? -6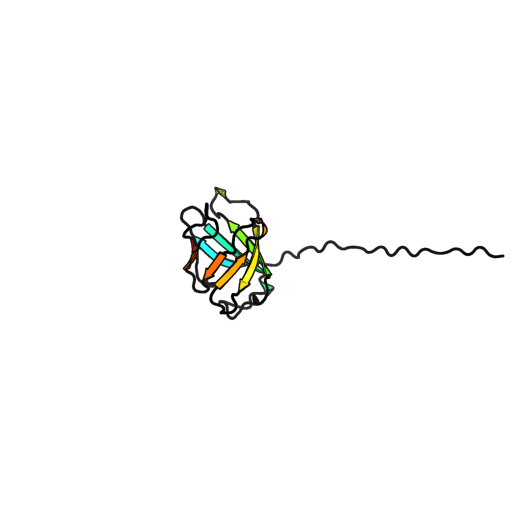.476 -0.815 1.172 1.00 97.38 92 VAL A C 1
ATOM 663 O O . VAL A 1 92 ? -6.146 -1.633 0.312 1.00 97.38 92 VAL A O 1
ATOM 666 N N . ILE A 1 93 ? -6.982 0.372 0.875 1.00 97.62 93 ILE A N 1
ATOM 667 C CA . ILE A 1 93 ? -7.164 0.889 -0.475 1.00 97.62 93 ILE A CA 1
ATOM 668 C C . ILE A 1 93 ? -5.981 1.804 -0.778 1.00 97.62 93 ILE A C 1
ATOM 670 O O . ILE A 1 93 ? -5.772 2.792 -0.072 1.00 97.62 93 ILE A O 1
ATOM 674 N N . VAL A 1 94 ? -5.234 1.472 -1.828 1.00 96.94 94 VAL A N 1
ATOM 675 C CA . VAL A 1 94 ? -4.081 2.231 -2.320 1.00 96.94 94 VAL A CA 1
ATOM 676 C C . VAL A 1 94 ? -4.424 2.798 -3.693 1.00 96.94 94 VAL A C 1
ATOM 678 O O . VAL A 1 94 ? -4.462 2.080 -4.691 1.00 96.94 94 VAL A O 1
ATOM 681 N N . ASP A 1 95 ? -4.707 4.095 -3.737 1.00 96.25 95 ASP A N 1
ATOM 682 C CA . ASP A 1 95 ? -5.019 4.830 -4.961 1.00 96.25 95 ASP A CA 1
ATOM 683 C C . ASP A 1 95 ? -3.751 5.503 -5.514 1.00 96.25 95 ASP A C 1
ATOM 685 O O . ASP A 1 95 ? -3.251 6.494 -4.970 1.00 96.25 95 ASP A O 1
ATOM 689 N N . GLN A 1 96 ? -3.239 4.938 -6.611 1.00 92.56 96 GLN A N 1
ATOM 690 C CA . GLN A 1 96 ? -2.103 5.440 -7.391 1.00 92.56 96 GLN A CA 1
ATOM 691 C C . GLN A 1 96 ? -2.558 6.542 -8.364 1.00 92.56 96 GLN A C 1
ATOM 693 O O . GLN A 1 96 ? -2.413 6.435 -9.586 1.00 92.56 96 GLN A O 1
ATOM 698 N N . TYR A 1 97 ? -3.136 7.616 -7.822 1.00 90.75 97 TYR A N 1
ATOM 699 C CA . TYR A 1 97 ? -3.826 8.659 -8.591 1.00 90.75 97 TYR A CA 1
ATOM 700 C C . TYR A 1 97 ? -2.942 9.368 -9.633 1.00 90.75 97 TYR A C 1
ATOM 702 O O . TYR A 1 97 ? -3.449 9.873 -10.635 1.00 90.75 97 TYR A O 1
ATOM 710 N N . THR A 1 98 ? -1.620 9.389 -9.439 1.00 89.50 98 THR A N 1
ATOM 711 C CA . THR A 1 98 ? -0.652 9.943 -10.403 1.00 89.50 98 THR A CA 1
ATOM 712 C C . THR A 1 98 ? -0.496 9.074 -11.652 1.00 89.50 98 THR A C 1
ATOM 714 O O . THR A 1 98 ? -0.208 9.596 -12.729 1.00 89.50 98 THR A O 1
ATOM 717 N N . ARG A 1 99 ? -0.747 7.765 -11.536 1.00 86.12 99 ARG A N 1
ATOM 718 C CA . ARG A 1 99 ? -0.655 6.787 -12.629 1.00 86.12 99 ARG A CA 1
ATOM 719 C C . ARG A 1 99 ? -1.973 6.538 -13.353 1.00 86.12 99 ARG A C 1
ATOM 721 O O . ARG A 1 99 ? -1.972 5.869 -14.383 1.00 86.12 99 ARG A O 1
ATOM 728 N N . LYS A 1 100 ? -3.089 7.071 -12.838 1.00 86.75 100 LYS A N 1
ATOM 729 C CA . LYS A 1 100 ? -4.449 6.841 -13.366 1.00 86.75 100 LYS A CA 1
ATOM 730 C C . LYS A 1 100 ? -4.808 5.348 -13.462 1.00 86.75 100 LYS A C 1
ATOM 732 O O . LYS A 1 100 ? -5.551 4.940 -14.353 1.00 86.75 100 LYS A O 1
ATOM 737 N N . LEU A 1 101 ? -4.264 4.540 -12.552 1.00 86.38 101 LEU A N 1
ATOM 738 C CA . LEU A 1 101 ? -4.596 3.124 -12.410 1.00 86.38 101 LEU A CA 1
ATOM 739 C C . LEU A 1 101 ? -5.795 2.955 -11.464 1.00 86.38 101 LEU A C 1
ATOM 741 O O . LEU A 1 101 ? -6.019 3.816 -10.609 1.00 86.38 101 LEU A O 1
ATOM 745 N N . PRO A 1 102 ? -6.563 1.855 -11.573 1.00 91.00 102 PRO A N 1
ATOM 746 C CA . PRO A 1 102 ? -7.540 1.500 -10.551 1.00 91.00 102 PRO A CA 1
ATOM 747 C C . PRO A 1 102 ? -6.876 1.370 -9.177 1.00 91.00 102 PRO A C 1
ATOM 749 O O . PRO A 1 102 ? -5.756 0.872 -9.069 1.00 91.00 102 PRO A O 1
ATOM 752 N N . ALA A 1 103 ? -7.580 1.777 -8.120 1.00 94.56 103 ALA A N 1
ATOM 753 C CA . ALA A 1 103 ? -7.070 1.624 -6.764 1.00 94.56 103 ALA A CA 1
ATOM 754 C C . ALA A 1 103 ? -6.879 0.139 -6.412 1.00 94.56 103 ALA A C 1
ATOM 756 O O . ALA A 1 103 ? -7.790 -0.681 -6.571 1.00 94.56 103 ALA A O 1
ATOM 757 N N . THR A 1 104 ? -5.705 -0.196 -5.885 1.00 95.50 104 THR A N 1
ATOM 758 C CA . THR A 1 104 ? -5.383 -1.544 -5.418 1.00 95.50 104 THR A CA 1
ATOM 759 C C . THR A 1 104 ? -6.027 -1.775 -4.055 1.00 95.50 104 THR A C 1
ATOM 761 O O . THR A 1 104 ? -5.989 -0.913 -3.178 1.00 95.50 104 THR A O 1
ATOM 764 N N . ARG A 1 105 ? -6.626 -2.951 -3.857 1.00 96.69 105 ARG A N 1
ATOM 765 C CA . ARG A 1 105 ? -7.239 -3.356 -2.584 1.00 96.69 105 ARG A CA 1
ATOM 766 C C . ARG A 1 105 ? -6.402 -4.468 -1.970 1.00 96.69 105 ARG A C 1
ATOM 768 O O . ARG A 1 105 ? -6.458 -5.599 -2.442 1.00 96.69 105 ARG A O 1
ATOM 775 N N . ILE A 1 106 ? -5.647 -4.148 -0.925 1.00 96.88 106 ILE A N 1
ATOM 776 C CA . ILE A 1 106 ? -4.773 -5.099 -0.234 1.00 96.88 106 ILE A CA 1
ATOM 777 C C . ILE A 1 106 ? -5.507 -5.652 0.988 1.00 96.88 106 ILE A C 1
ATOM 779 O O . ILE A 1 106 ? -5.913 -4.856 1.839 1.00 96.88 106 ILE A O 1
ATOM 783 N N . PRO A 1 107 ? -5.722 -6.976 1.102 1.00 97.50 107 PRO A N 1
ATOM 784 C CA . PRO A 1 107 ? -6.323 -7.550 2.298 1.00 97.50 107 PRO A CA 1
ATOM 785 C C . PRO A 1 107 ? -5.469 -7.243 3.531 1.00 97.50 107 PRO A C 1
ATOM 787 O O . PRO A 1 107 ? -4.252 -7.403 3.505 1.00 97.50 107 PRO A O 1
ATOM 790 N N . VAL A 1 108 ? -6.103 -6.838 4.631 1.00 96.62 108 VAL A N 1
ATOM 791 C CA . VAL A 1 108 ? -5.391 -6.486 5.875 1.00 96.62 108 VAL A CA 1
ATOM 792 C C . VAL A 1 108 ? -4.567 -7.655 6.422 1.00 96.62 108 VAL A C 1
ATOM 794 O O . VAL A 1 108 ? -3.487 -7.438 6.961 1.00 96.62 108 VAL A O 1
ATOM 797 N N . GLY A 1 109 ? -5.047 -8.891 6.265 1.00 95.88 109 GLY A N 1
ATOM 798 C CA . GLY A 1 109 ? -4.320 -10.100 6.669 1.00 95.88 109 GLY A CA 1
ATOM 799 C C . GLY A 1 109 ? -3.203 -10.527 5.711 1.00 95.88 109 GLY A C 1
ATOM 800 O O . GLY A 1 109 ? -2.620 -11.586 5.916 1.00 95.88 109 GLY A O 1
ATOM 801 N N . GLY A 1 110 ? -2.926 -9.743 4.667 1.00 95.19 110 GLY A N 1
ATOM 802 C CA . GLY A 1 110 ? -2.054 -10.137 3.568 1.00 95.19 110 GLY A CA 1
ATOM 803 C C . GLY A 1 110 ? -2.779 -10.972 2.515 1.00 95.19 110 GLY A C 1
ATOM 804 O O . GLY A 1 110 ? -3.921 -11.408 2.689 1.00 95.19 110 GLY A O 1
ATOM 805 N N . GLY A 1 111 ? -2.126 -11.160 1.374 1.00 95.31 111 GLY A N 1
ATOM 806 C CA . GLY A 1 111 ? -2.696 -11.889 0.247 1.00 95.31 111 GLY A CA 1
ATOM 807 C C . GLY A 1 111 ? -2.065 -11.524 -1.087 1.00 95.31 111 GLY A C 1
ATOM 808 O O . GLY A 1 111 ? -1.102 -10.764 -1.155 1.00 95.31 111 GLY A O 1
ATOM 809 N N . THR A 1 112 ? -2.619 -12.083 -2.157 1.00 95.81 112 THR A N 1
ATOM 810 C CA . THR A 1 112 ? -2.161 -11.832 -3.525 1.00 95.81 112 THR A CA 1
ATOM 811 C C . THR A 1 112 ? -2.951 -10.691 -4.158 1.00 95.81 112 THR A C 1
ATOM 813 O O . THR A 1 112 ? -4.182 -10.718 -4.156 1.00 95.81 112 THR A O 1
ATOM 816 N N . VAL A 1 113 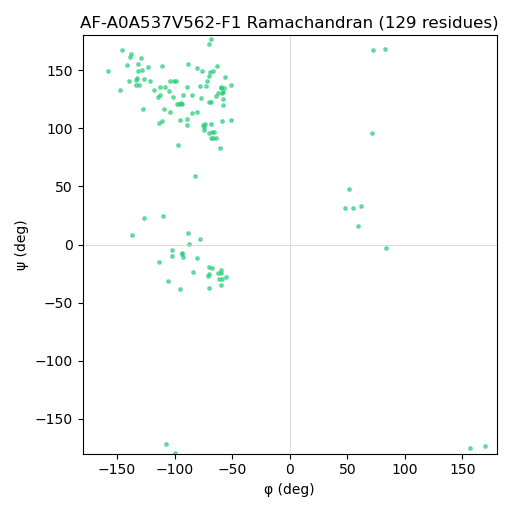? -2.251 -9.702 -4.714 1.00 94.25 113 VAL A N 1
ATOM 817 C CA . VAL A 1 113 ? -2.847 -8.519 -5.351 1.00 94.25 113 VAL A CA 1
ATOM 818 C C . VAL A 1 113 ? -2.137 -8.156 -6.653 1.00 94.25 113 VAL A C 1
ATOM 820 O O . VAL A 1 113 ? -1.011 -8.577 -6.902 1.00 94.25 113 VAL A O 1
ATOM 823 N N . ASN A 1 114 ? -2.795 -7.329 -7.466 1.00 91.44 114 ASN A N 1
ATOM 824 C CA . ASN A 1 114 ? -2.209 -6.719 -8.657 1.00 91.44 114 ASN A CA 1
ATOM 825 C C . ASN A 1 114 ? -2.135 -5.199 -8.461 1.00 91.44 114 ASN A C 1
ATOM 827 O O . ASN A 1 114 ? -3.149 -4.569 -8.141 1.00 91.44 114 ASN A O 1
ATOM 831 N N . PHE A 1 115 ? -0.949 -4.620 -8.651 1.00 88.19 115 PHE A N 1
ATOM 832 C CA . PHE A 1 115 ? -0.734 -3.169 -8.566 1.00 88.19 115 PHE A CA 1
ATOM 833 C C . PHE A 1 115 ? -0.802 -2.470 -9.932 1.00 88.19 115 PHE A C 1
ATOM 835 O O . PHE A 1 115 ? -1.342 -1.371 -10.034 1.00 88.19 115 PHE A O 1
ATOM 842 N N . ASP A 1 116 ? -0.272 -3.107 -10.975 1.00 82.44 116 ASP A N 1
ATOM 843 C CA . ASP A 1 116 ? -0.361 -2.716 -12.388 1.00 82.44 116 ASP A CA 1
ATOM 844 C C . ASP A 1 116 ? -0.604 -4.009 -13.199 1.00 82.44 116 ASP A C 1
ATOM 846 O O . ASP A 1 116 ? -0.388 -5.119 -12.712 1.00 82.44 116 ASP A O 1
ATOM 850 N N . ASN A 1 117 ? -1.091 -3.885 -14.433 1.00 76.94 117 ASN A N 1
ATOM 851 C CA . ASN A 1 117 ? -1.282 -5.030 -15.330 1.00 76.94 117 ASN A CA 1
ATOM 852 C C . ASN A 1 117 ? 0.022 -5.460 -16.028 1.00 76.94 117 ASN A C 1
ATOM 854 O O . ASN A 1 117 ? 0.054 -6.508 -16.667 1.00 76.94 117 AS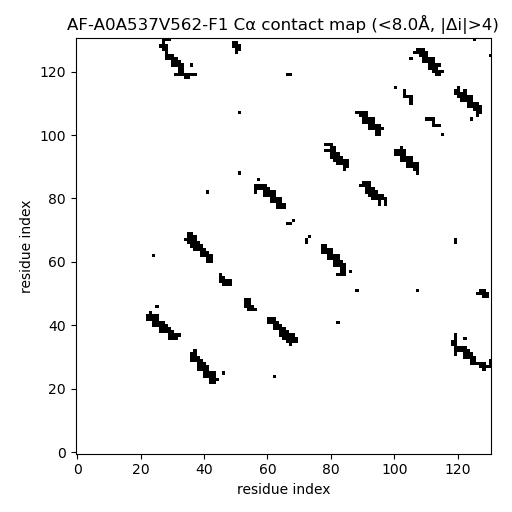N A O 1
ATOM 858 N N . ARG A 1 118 ? 1.076 -4.638 -15.950 1.00 75.31 118 ARG A N 1
ATOM 859 C CA . ARG A 1 118 ? 2.388 -4.860 -16.579 1.00 75.31 118 ARG A CA 1
ATOM 860 C C . ARG A 1 118 ? 3.470 -5.258 -15.580 1.00 75.31 118 ARG A C 1
ATOM 862 O O . ARG A 1 118 ? 4.386 -5.970 -15.959 1.00 75.31 118 ARG A O 1
ATOM 869 N N . PHE A 1 119 ? 3.379 -4.769 -14.343 1.00 75.94 119 PHE A N 1
ATOM 870 C CA . PHE A 1 119 ? 4.351 -5.000 -13.270 1.00 75.94 119 PHE A CA 1
ATOM 871 C C . PHE A 1 119 ? 3.621 -5.187 -11.941 1.00 75.94 119 PHE A C 1
ATOM 873 O O . PHE A 1 119 ? 2.523 -4.663 -11.756 1.00 75.94 119 PHE A O 1
ATOM 880 N N . GLY A 1 120 ? 4.230 -5.896 -10.990 1.00 79.44 120 GLY A N 1
ATOM 881 C CA . GLY A 1 120 ? 3.611 -6.102 -9.676 1.00 79.44 120 GLY A CA 1
ATOM 882 C C . GLY A 1 120 ? 2.283 -6.866 -9.754 1.00 79.44 120 GLY A C 1
ATOM 883 O O . GLY A 1 120 ? 1.355 -6.588 -8.987 1.00 79.44 120 GLY A O 1
ATOM 884 N N . THR A 1 121 ? 2.185 -7.790 -10.710 1.00 87.75 121 THR A N 1
ATOM 885 C CA . THR A 1 121 ? 1.113 -8.779 -10.820 1.00 87.75 121 THR A CA 1
ATOM 886 C C . THR A 1 121 ? 1.387 -9.948 -9.876 1.00 87.75 121 THR A C 1
ATOM 888 O O . THR A 1 121 ? 2.536 -10.240 -9.540 1.00 87.75 121 THR A O 1
ATOM 891 N N . ASN A 1 122 ? 0.321 -10.603 -9.411 1.00 91.38 122 ASN A N 1
ATOM 892 C CA . ASN A 1 122 ? 0.356 -11.721 -8.464 1.00 91.38 122 ASN A CA 1
ATOM 893 C C . ASN A 1 122 ? 1.250 -11.466 -7.237 1.00 91.38 122 ASN A C 1
ATOM 895 O O . ASN A 1 122 ? 1.819 -12.391 -6.653 1.00 91.38 122 ASN A O 1
ATOM 899 N N . ALA A 1 123 ? 1.348 -10.205 -6.820 1.00 93.62 123 ALA A N 1
ATOM 900 C CA . ALA A 1 123 ? 2.213 -9.785 -5.742 1.00 93.62 123 ALA A CA 1
ATOM 901 C C . ALA A 1 123 ? 1.684 -10.313 -4.411 1.00 93.62 123 ALA A C 1
ATOM 903 O O . ALA A 1 123 ? 0.545 -10.031 -4.035 1.00 93.62 123 ALA A O 1
ATOM 904 N N . LYS A 1 124 ? 2.510 -11.068 -3.689 1.00 96.00 124 LYS A N 1
ATOM 905 C CA . LYS A 1 124 ? 2.193 -11.553 -2.345 1.00 96.00 124 LYS A CA 1
ATOM 906 C C . LYS A 1 124 ? 2.558 -10.479 -1.335 1.00 96.00 124 LYS A C 1
ATOM 908 O O . LYS A 1 124 ? 3.738 -10.182 -1.179 1.00 96.00 124 LYS A O 1
ATOM 913 N N . CYS A 1 125 ? 1.556 -9.917 -0.678 1.00 95.81 125 CYS A N 1
ATOM 914 C CA . CYS A 1 125 ? 1.714 -8.942 0.391 1.00 95.81 125 CYS A CA 1
ATOM 915 C C . CYS A 1 125 ? 1.589 -9.605 1.763 1.00 95.81 125 CYS A C 1
ATOM 917 O O . CYS A 1 125 ? 0.707 -10.451 1.960 1.00 95.81 125 CYS A O 1
ATOM 919 N N . GLY A 1 126 ? 2.430 -9.175 2.703 1.00 95.56 126 GLY A N 1
ATOM 920 C CA . GLY A 1 126 ? 2.300 -9.501 4.120 1.00 95.56 126 GLY A CA 1
ATOM 921 C C . GLY A 1 126 ? 1.083 -8.841 4.778 1.00 95.56 126 GLY A C 1
ATOM 922 O O . GLY A 1 126 ? 0.334 -8.080 4.155 1.00 95.56 126 GLY A O 1
ATOM 923 N N . ALA A 1 127 ? 0.873 -9.150 6.057 1.00 95.88 127 ALA A N 1
ATOM 924 C CA . ALA A 1 127 ? -0.177 -8.525 6.851 1.00 95.88 127 ALA A CA 1
ATOM 925 C C . ALA A 1 127 ? 0.140 -7.047 7.129 1.00 95.88 127 ALA A C 1
ATOM 927 O O . ALA A 1 127 ? 1.296 -6.648 7.271 1.00 95.88 127 ALA A O 1
ATOM 928 N N . PHE A 1 128 ? -0.910 -6.232 7.231 1.00 96.12 128 PHE A N 1
ATOM 929 C CA . PHE A 1 128 ? -0.789 -4.792 7.430 1.00 96.12 128 PHE A CA 1
ATOM 930 C C . PHE A 1 128 ? 0.001 -4.459 8.702 1.00 96.12 128 PHE A C 1
ATOM 932 O O . PHE A 1 128 ? -0.450 -4.769 9.809 1.00 96.12 128 PHE A O 1
ATOM 939 N N . ASN A 1 129 ? 1.116 -3.741 8.536 1.00 93.62 129 ASN A N 1
ATOM 940 C CA . ASN A 1 129 ? 1.963 -3.227 9.615 1.00 93.62 129 ASN A CA 1
ATOM 941 C C . ASN A 1 129 ? 2.374 -4.314 10.629 1.00 93.62 129 ASN A C 1
ATOM 943 O O . ASN A 1 129 ? 2.173 -4.147 11.836 1.00 93.62 129 ASN A O 1
ATOM 947 N N . GLN A 1 130 ? 2.849 -5.461 10.130 1.00 83.81 130 GLN A N 1
ATOM 948 C CA . GLN A 1 130 ? 3.257 -6.618 10.942 1.00 83.81 130 GLN A CA 1
ATOM 949 C C . GLN A 1 130 ? 4.571 -7.286 10.482 1.00 83.81 130 GLN A C 1
ATOM 951 O O . GLN A 1 130 ? 4.917 -8.336 11.019 1.00 83.81 130 GLN A O 1
ATOM 956 N N . GLU A 1 131 ? 5.300 -6.690 9.532 1.00 60.91 131 GLU A N 1
ATOM 957 C CA . 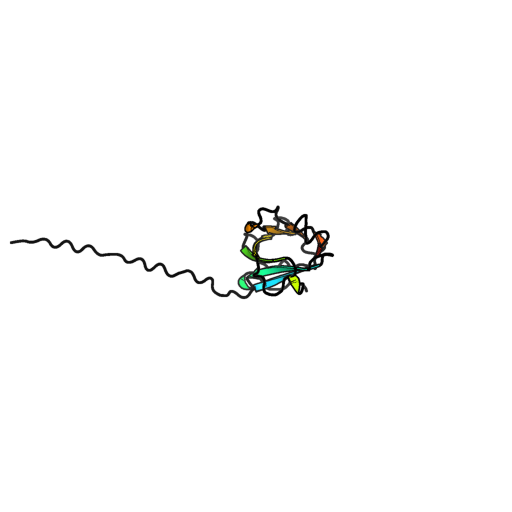GLU A 1 131 ? 6.581 -7.197 8.994 1.00 60.91 131 GLU A CA 1
ATOM 958 C C . GLU A 1 131 ? 7.780 -6.291 9.285 1.00 60.91 131 GLU A C 1
ATOM 960 O O . GLU A 1 131 ? 7.748 -5.096 8.893 1.00 60.91 131 GLU A O 1
#